Protein AF-A0A914RKF6-F1 (afdb_monomer_lite)

Foldseek 3Di:
DDDDPDDPDDCPDDDDPPPDDDDAFDDPVVCVVVVHPGRHDDDDDDWDDDPNDTDDPVPDPDDPPPDDDDDPPPPADDPDDDDPDDDDDDDDDDDDPDQWDWHDKDADPVQGWIWTWIRHSNFTWTWTDDVVDGDTDRDDD

InterPro domains:
  IPR001791 Laminin G domain [PF00054] (94-133)
  IPR013320 Concanavalin A-like lectin/glucanase domain superfamily [SSF49899] (88-128)

Structure (mmCIF, N/CA/C/O backbone):
data_AF-A0A914RKF6-F1
#
_entry.id   AF-A0A914RKF6-F1
#
loop_
_atom_site.group_PDB
_atom_site.id
_atom_site.type_symbol
_atom_site.label_atom_id
_atom_site.label_alt_id
_atom_site.label_comp_id
_atom_site.label_asym_id
_atom_site.label_entity_id
_atom_site.label_seq_id
_atom_site.pdbx_PDB_ins_code
_atom_site.Cartn_x
_atom_site.Cartn_y
_atom_site.Cartn_z
_atom_site.occupancy
_atom_site.B_iso_or_equiv
_atom_site.auth_seq_id
_atom_site.auth_comp_id
_atom_site.auth_asym_id
_atom_site.auth_atom_id
_atom_site.pdbx_PDB_model_num
ATOM 1 N N . THR A 1 1 ? -21.951 14.253 11.043 1.00 35.69 1 THR A N 1
ATOM 2 C CA . THR A 1 1 ? -23.159 13.420 11.184 1.00 35.69 1 THR A CA 1
ATOM 3 C C . THR A 1 1 ? -23.075 12.311 10.165 1.00 35.69 1 THR A C 1
ATOM 5 O O . THR A 1 1 ? -23.092 12.612 8.980 1.00 35.69 1 THR A O 1
ATOM 8 N N . PHE A 1 2 ? -22.855 11.072 10.603 1.00 34.34 2 PHE A N 1
ATOM 9 C CA . PHE A 1 2 ? -22.910 9.911 9.709 1.00 34.34 2 PHE A CA 1
ATOM 10 C C . PHE A 1 2 ? -24.376 9.658 9.312 1.00 34.34 2 PHE A C 1
ATOM 12 O O . PHE A 1 2 ? -25.252 9.879 10.153 1.00 34.34 2 PHE A O 1
ATOM 19 N N . PRO A 1 3 ? -24.672 9.267 8.061 1.00 46.53 3 PRO A N 1
ATOM 20 C CA . PRO A 1 3 ? -26.042 9.003 7.645 1.00 46.53 3 PRO A CA 1
ATOM 21 C C . PRO A 1 3 ? -26.557 7.729 8.326 1.00 46.53 3 PRO A C 1
ATOM 23 O O . PRO A 1 3 ? -25.856 6.721 8.390 1.00 46.53 3 PRO A O 1
ATOM 26 N N . SER A 1 4 ? -27.784 7.781 8.844 1.00 49.78 4 SER A N 1
ATOM 27 C CA . SER A 1 4 ? -28.474 6.613 9.385 1.00 49.78 4 SER A CA 1
ATOM 28 C C . SER A 1 4 ? -28.900 5.707 8.233 1.00 49.78 4 SER A C 1
ATOM 30 O O . SER A 1 4 ? -29.742 6.092 7.418 1.00 49.78 4 SER A O 1
ATOM 32 N N . SER A 1 5 ? -28.339 4.503 8.177 1.00 51.72 5 SER A N 1
ATOM 33 C CA . SER A 1 5 ? -28.854 3.422 7.340 1.00 51.72 5 SER A CA 1
ATOM 34 C C . SER A 1 5 ? -30.185 2.945 7.924 1.00 51.72 5 SER A C 1
ATOM 36 O O . SER A 1 5 ? -30.211 2.151 8.860 1.00 51.72 5 SER A O 1
ATOM 38 N N . GLY A 1 6 ? -31.289 3.481 7.403 1.00 57.25 6 GLY A N 1
ATOM 39 C CA . GLY A 1 6 ? -32.621 2.919 7.589 1.00 57.25 6 GLY A CA 1
ATOM 40 C C . GLY A 1 6 ? -32.828 1.747 6.633 1.00 57.25 6 GLY A C 1
ATOM 41 O O . GLY A 1 6 ? -32.643 1.896 5.427 1.00 57.25 6 GLY A O 1
ATOM 42 N N . GLY A 1 7 ? -33.221 0.601 7.177 1.00 45.03 7 GLY A N 1
ATOM 43 C CA . GLY A 1 7 ? -33.637 -0.569 6.415 1.00 45.03 7 GLY A CA 1
ATOM 44 C C . GLY A 1 7 ? -33.672 -1.798 7.310 1.00 45.03 7 GLY A C 1
ATOM 45 O O . GLY A 1 7 ? -32.653 -2.153 7.893 1.00 45.03 7 GLY A O 1
ATOM 46 N N . ASP A 1 8 ? -34.846 -2.417 7.409 1.00 54.03 8 ASP A N 1
ATOM 47 C CA . ASP A 1 8 ? -35.176 -3.600 8.212 1.00 54.03 8 ASP A CA 1
ATOM 48 C C . ASP A 1 8 ? -34.458 -4.878 7.723 1.00 54.03 8 ASP A C 1
ATOM 50 O O . ASP A 1 8 ? -35.078 -5.858 7.314 1.00 54.03 8 ASP A O 1
ATOM 54 N N . GLY A 1 9 ? -33.128 -4.862 7.723 1.00 53.16 9 GLY A N 1
ATOM 55 C CA . GLY A 1 9 ? -32.289 -6.051 7.654 1.00 53.16 9 GLY A CA 1
ATOM 56 C C . GLY A 1 9 ? -31.880 -6.437 9.068 1.00 53.16 9 GLY A C 1
ATOM 57 O O . GLY A 1 9 ? -31.608 -5.565 9.885 1.00 53.16 9 GLY A O 1
ATOM 58 N N . GLU A 1 10 ? -31.858 -7.730 9.368 1.00 55.50 10 GLU A N 1
ATOM 59 C CA . GLU A 1 10 ? -31.344 -8.289 10.620 1.00 55.50 10 GLU A CA 1
ATOM 60 C C . GLU A 1 10 ? -30.006 -7.624 10.999 1.00 55.50 10 GLU A C 1
ATOM 62 O O . GLU A 1 10 ? -28.962 -7.885 10.401 1.00 55.50 10 GLU A O 1
ATOM 67 N N . VAL A 1 11 ? -30.046 -6.688 11.954 1.00 57.41 11 VAL A N 1
ATOM 68 C CA . VAL A 1 11 ? -28.861 -5.960 12.414 1.00 57.41 11 VAL A CA 1
ATOM 69 C C . VAL A 1 11 ? -28.094 -6.898 13.335 1.00 57.41 11 VAL A C 1
ATOM 71 O O . VAL A 1 11 ? -28.319 -6.934 14.541 1.00 57.41 11 VAL A O 1
ATOM 74 N N . ILE A 1 12 ? -27.197 -7.691 12.749 1.00 63.56 12 ILE A N 1
ATOM 75 C CA . ILE A 1 12 ? -26.374 -8.665 13.484 1.00 63.56 12 ILE A CA 1
ATOM 76 C C . ILE A 1 12 ? -25.429 -7.945 14.461 1.00 63.56 12 ILE A C 1
ATOM 78 O O . ILE A 1 12 ? -25.118 -8.468 15.529 1.00 63.56 12 ILE A O 1
ATOM 82 N N . LEU A 1 13 ? -24.996 -6.724 14.123 1.00 72.75 13 LEU A N 1
ATOM 83 C CA . LEU A 1 13 ? -24.099 -5.909 14.940 1.00 72.75 13 LEU A CA 1
ATOM 84 C C . LEU A 1 13 ? -24.729 -4.542 15.216 1.00 72.75 13 LEU A C 1
ATOM 86 O O . LEU A 1 13 ? -24.742 -3.665 14.356 1.00 72.75 13 LEU A O 1
ATOM 90 N N . ASN A 1 14 ? -25.239 -4.356 16.434 1.00 80.50 14 ASN A N 1
ATOM 91 C CA . ASN A 1 14 ? -25.766 -3.071 16.885 1.00 80.50 14 ASN A CA 1
ATOM 92 C C . ASN A 1 14 ? -24.612 -2.093 17.162 1.00 80.50 14 ASN A 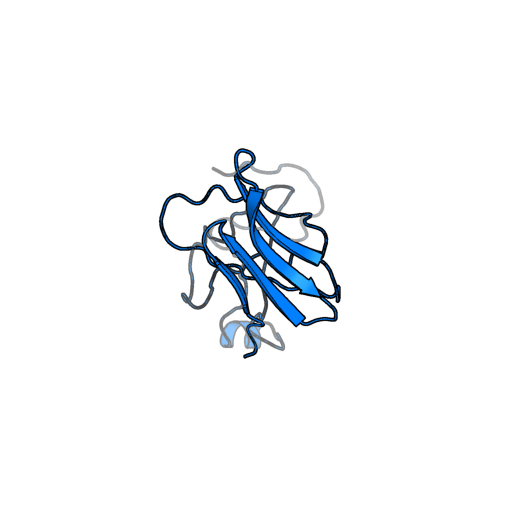C 1
ATOM 94 O O . ASN A 1 14 ? -24.034 -2.088 18.249 1.00 80.50 14 ASN A O 1
ATOM 98 N N . THR A 1 15 ? -24.242 -1.292 16.162 1.00 83.94 15 THR A N 1
ATOM 99 C CA . THR A 1 15 ? -23.173 -0.297 16.290 1.00 83.94 15 THR A CA 1
ATOM 100 C C . THR A 1 15 ? -23.697 0.992 16.922 1.00 83.94 15 THR A C 1
ATOM 102 O O . THR A 1 15 ? -24.561 1.660 16.352 1.00 83.94 15 THR A O 1
ATOM 105 N N . VAL A 1 16 ? -23.132 1.386 18.061 1.00 84.56 16 VAL A N 1
ATOM 106 C CA . VAL A 1 16 ? -23.467 2.616 18.786 1.00 84.56 16 VAL A CA 1
ATOM 107 C C . VAL A 1 16 ? -22.338 3.640 18.601 1.00 84.56 16 VAL A C 1
ATOM 109 O O . VAL A 1 16 ? -21.191 3.365 18.970 1.00 84.56 16 VAL A O 1
ATOM 112 N N . PRO A 1 17 ? -22.612 4.833 18.038 1.00 81.25 17 PRO A N 1
ATOM 113 C CA . PRO A 1 17 ? -21.598 5.870 17.869 1.00 81.25 17 PRO A CA 1
ATOM 114 C C . PRO A 1 17 ? -20.944 6.268 19.199 1.00 81.25 17 PRO A C 1
ATOM 116 O O . PRO A 1 17 ? -21.629 6.558 20.172 1.00 81.25 17 PRO A O 1
ATOM 119 N N . GLY A 1 18 ? -19.611 6.312 19.231 1.00 80.94 18 GLY A N 1
ATOM 120 C CA . GLY A 1 18 ? -18.836 6.666 20.429 1.00 80.94 18 GLY A CA 1
ATOM 121 C C . GLY A 1 18 ? -18.555 5.498 21.378 1.00 80.94 18 GLY A C 1
ATOM 122 O O . GLY A 1 18 ? -17.572 5.557 22.114 1.00 80.94 18 GLY A O 1
ATOM 123 N N . GLU A 1 19 ? -19.336 4.420 21.308 1.00 84.88 19 GLU A N 1
ATOM 124 C CA . GLU A 1 19 ? -19.122 3.203 22.101 1.00 84.88 19 GLU A CA 1
ATOM 125 C C . GLU A 1 19 ? -18.493 2.086 21.266 1.00 84.88 19 GLU A C 1
ATOM 127 O O . GLU A 1 19 ? -17.540 1.438 21.698 1.00 84.88 19 GLU A O 1
ATOM 132 N N . THR A 1 20 ? -18.979 1.880 20.040 1.00 87.25 20 THR A N 1
ATOM 133 C CA . THR A 1 20 ? -18.441 0.861 19.140 1.00 87.25 20 THR A CA 1
ATOM 134 C C . THR A 1 20 ? -17.093 1.296 18.582 1.00 87.25 20 THR A C 1
ATOM 136 O O . THR A 1 20 ? -16.950 2.370 17.993 1.00 87.25 20 THR A O 1
ATOM 139 N N . ARG A 1 21 ? -16.089 0.433 18.750 1.00 87.56 21 ARG A N 1
ATOM 140 C CA . ARG A 1 21 ? -14.712 0.674 18.315 1.00 87.56 21 ARG A CA 1
ATOM 141 C C . ARG A 1 21 ? -14.226 -0.497 17.473 1.00 87.56 21 ARG A C 1
ATOM 143 O O . ARG A 1 21 ? -14.449 -1.650 17.823 1.00 87.56 21 ARG A O 1
ATOM 150 N N . ILE A 1 22 ? -13.517 -0.180 16.396 1.00 89.19 22 ILE A N 1
ATOM 151 C CA . ILE A 1 22 ? -12.752 -1.146 15.605 1.00 89.19 22 ILE A CA 1
ATOM 152 C C . ILE A 1 22 ? -11.286 -0.971 16.000 1.00 89.19 22 ILE A C 1
ATOM 154 O O . ILE A 1 22 ? -10.780 0.153 16.004 1.00 89.19 22 ILE A O 1
ATOM 158 N N . GLN A 1 23 ? -10.620 -2.061 16.375 1.00 89.75 23 GLN A N 1
ATOM 159 C CA . GLN A 1 23 ? -9.237 -2.044 16.850 1.00 89.75 23 GLN A CA 1
ATOM 160 C C . GLN A 1 23 ? -8.414 -3.129 16.152 1.00 89.75 23 GLN A C 1
ATOM 162 O O . GLN A 1 23 ? -8.900 -4.232 15.905 1.00 89.75 23 GLN A O 1
ATOM 167 N N . PHE A 1 24 ? -7.155 -2.813 15.851 1.00 89.88 24 PHE A N 1
ATOM 168 C CA . PHE A 1 24 ? -6.180 -3.763 15.322 1.00 89.88 24 PHE A CA 1
ATOM 169 C C . PHE A 1 24 ? -5.195 -4.119 16.436 1.00 89.88 24 PHE A C 1
ATOM 171 O O . PHE A 1 24 ? -4.292 -3.347 16.752 1.00 89.88 24 PHE A O 1
ATOM 178 N N . GLY A 1 25 ? -5.411 -5.282 17.054 1.00 89.06 25 GLY A N 1
ATOM 179 C CA . GLY A 1 25 ? -4.853 -5.594 18.373 1.00 89.06 25 GLY A CA 1
ATOM 180 C C . GLY A 1 25 ? -5.688 -4.981 19.503 1.00 89.06 25 GLY A C 1
ATOM 181 O O . GLY A 1 25 ? -6.519 -4.105 19.274 1.00 89.06 25 GLY A O 1
ATOM 182 N N . CYS A 1 26 ? -5.491 -5.474 20.722 1.00 89.44 26 CYS A N 1
ATOM 183 C CA . CYS A 1 26 ? -6.197 -5.009 21.914 1.00 89.44 26 CYS A CA 1
ATOM 184 C C . CYS A 1 26 ? -5.330 -5.147 23.174 1.00 89.44 26 CYS A C 1
ATOM 186 O O . CYS A 1 26 ? -4.248 -5.749 23.164 1.00 89.44 26 CYS A O 1
ATOM 188 N N . ASP A 1 27 ? -5.807 -4.573 24.276 1.00 89.88 27 ASP A N 1
ATOM 189 C CA . ASP A 1 27 ? -5.164 -4.732 25.574 1.00 89.88 27 ASP A CA 1
ATOM 190 C C . ASP A 1 27 ? -5.220 -6.198 26.039 1.00 89.88 27 ASP A C 1
ATOM 192 O O . ASP A 1 27 ? -6.241 -6.858 25.841 1.00 89.88 27 ASP A O 1
ATOM 196 N N . PRO A 1 28 ? -4.168 -6.720 26.701 1.00 92.81 28 PRO A N 1
ATOM 197 C CA . PRO A 1 28 ? -4.140 -8.108 27.167 1.00 92.81 28 PRO A CA 1
ATOM 198 C C . PRO A 1 28 ? -5.347 -8.486 28.032 1.00 92.81 28 PRO A C 1
ATOM 200 O O . PRO A 1 28 ? -5.923 -9.546 27.844 1.00 92.81 28 PRO A O 1
ATOM 203 N N . LYS A 1 29 ? -5.782 -7.581 28.918 1.00 93.50 29 LYS A N 1
ATOM 204 C CA . LYS A 1 29 ? -6.955 -7.806 29.777 1.00 93.50 29 LYS A CA 1
ATOM 205 C C . LYS A 1 29 ? -8.234 -8.000 28.967 1.00 93.50 29 LYS A C 1
ATOM 207 O O . LYS A 1 29 ? -9.011 -8.894 29.267 1.00 93.50 29 LYS A O 1
ATOM 212 N N . LEU A 1 30 ? -8.424 -7.184 27.928 1.00 90.31 30 LEU A N 1
ATOM 213 C CA . LEU A 1 30 ? -9.583 -7.294 27.047 1.00 90.31 30 LEU A CA 1
ATOM 214 C C . LEU A 1 30 ? -9.525 -8.589 26.229 1.00 90.31 30 LEU A C 1
ATOM 216 O O . LEU A 1 30 ? -10.548 -9.229 26.023 1.00 90.31 30 LEU A O 1
ATOM 220 N N . ALA A 1 31 ? -8.333 -9.002 25.792 1.00 92.88 31 ALA A N 1
ATOM 221 C CA . ALA A 1 31 ? -8.153 -10.292 25.136 1.00 92.88 31 ALA A CA 1
ATOM 222 C C . ALA A 1 31 ? -8.530 -11.458 26.060 1.00 92.88 31 ALA A C 1
ATOM 224 O O . ALA A 1 31 ? -9.262 -12.341 25.626 1.00 92.88 31 ALA A O 1
ATOM 225 N N . ASP A 1 32 ? -8.097 -11.429 27.322 1.00 95.06 32 ASP A N 1
ATOM 226 C CA . ASP A 1 32 ? -8.430 -12.457 28.312 1.00 95.06 32 ASP A CA 1
ATOM 227 C C . ASP A 1 32 ? -9.941 -12.498 28.598 1.00 95.06 32 ASP A C 1
ATOM 229 O O . ASP A 1 32 ? -10.546 -13.569 28.575 1.00 95.06 32 ASP A O 1
ATOM 233 N N . GLU A 1 33 ? -10.571 -11.335 28.803 1.00 94.56 33 GLU A N 1
ATOM 234 C CA . GLU A 1 33 ? -12.021 -11.208 29.028 1.00 94.56 33 GLU A CA 1
ATOM 235 C C . GLU A 1 33 ? -12.848 -11.725 27.843 1.00 94.56 33 GLU A C 1
ATOM 237 O O . GLU A 1 33 ? -13.901 -12.333 28.035 1.00 94.56 33 GLU A O 1
ATOM 242 N N . L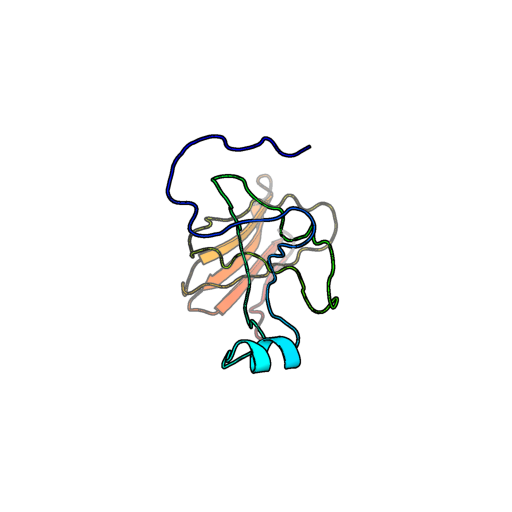EU A 1 34 ? -12.360 -11.520 26.617 1.00 91.56 34 LEU A N 1
ATOM 243 C CA . LEU A 1 34 ? -12.994 -11.997 25.386 1.00 91.56 34 LEU A CA 1
ATOM 244 C C . LEU A 1 34 ? -12.582 -13.429 25.001 1.00 91.56 34 LEU A C 1
ATOM 246 O O . LEU A 1 34 ? -13.069 -13.951 23.998 1.00 91.56 34 LEU A O 1
ATOM 250 N N . GLY A 1 35 ? -11.686 -14.071 25.758 1.00 93.94 35 GLY A N 1
ATOM 251 C CA . GLY A 1 35 ? -11.186 -15.416 25.462 1.00 93.94 35 GLY A CA 1
ATOM 252 C C . GLY A 1 35 ? -10.343 -15.506 24.183 1.00 93.94 35 GLY A C 1
ATOM 253 O O . GLY A 1 35 ? -10.305 -16.553 23.534 1.00 93.94 35 GLY A O 1
ATOM 254 N N . LEU A 1 36 ? -9.682 -14.417 23.785 1.00 92.50 36 LEU A N 1
ATOM 255 C CA . LEU A 1 36 ? -8.810 -14.378 22.615 1.00 92.50 36 LEU A CA 1
ATOM 256 C C . LEU A 1 36 ? -7.454 -15.019 22.927 1.00 92.50 36 LEU A C 1
ATOM 258 O O . LEU A 1 36 ? -6.802 -14.707 23.918 1.00 92.50 36 LEU A O 1
ATOM 262 N N . SER A 1 37 ? -6.963 -15.856 22.014 1.00 91.94 37 SER A N 1
ATOM 263 C CA . SER A 1 37 ? -5.654 -16.512 22.151 1.00 91.94 37 SER A CA 1
ATOM 264 C C . SER A 1 37 ? -4.460 -15.563 21.985 1.00 91.94 37 SER A C 1
ATOM 266 O O . SER A 1 37 ? -3.320 -15.934 22.255 1.00 91.94 37 SER A O 1
ATOM 268 N N . THR A 1 38 ? -4.692 -14.359 21.461 1.00 92.50 38 THR A N 1
ATOM 269 C CA . THR A 1 38 ? -3.681 -13.317 21.281 1.00 92.50 38 THR A CA 1
ATOM 270 C C . THR A 1 38 ? -4.339 -11.951 21.355 1.00 92.50 38 THR A C 1
ATOM 272 O O . THR A 1 38 ? -5.439 -11.745 20.849 1.00 92.50 38 THR A O 1
ATOM 275 N N . ASN A 1 39 ? -3.618 -10.995 21.925 1.00 92.75 39 ASN A N 1
ATOM 276 C CA . ASN A 1 39 ? -4.001 -9.590 21.949 1.00 92.75 39 ASN A CA 1
ATOM 277 C C . ASN A 1 39 ? -3.262 -8.766 20.872 1.00 92.75 39 ASN A C 1
ATOM 279 O O . ASN A 1 39 ? -3.495 -7.569 20.723 1.00 92.75 39 ASN A O 1
ATOM 283 N N . ARG A 1 40 ? -2.341 -9.389 20.122 1.00 90.38 40 ARG A N 1
ATOM 284 C CA . ARG A 1 40 ? -1.487 -8.717 19.133 1.00 90.38 40 ARG A CA 1
ATOM 285 C C . ARG A 1 40 ? -1.715 -9.247 17.729 1.00 90.38 40 ARG A C 1
ATOM 287 O O . ARG A 1 40 ? -1.737 -10.457 17.507 1.00 90.38 40 ARG A O 1
ATOM 294 N N . PHE A 1 41 ? -1.769 -8.317 16.783 1.00 87.69 41 PHE A N 1
ATOM 295 C CA . PHE A 1 41 ? -1.630 -8.589 15.360 1.00 87.69 41 PHE A CA 1
ATOM 296 C C . PHE A 1 41 ? -0.169 -8.374 14.943 1.00 87.69 41 PHE A C 1
ATOM 298 O O . PHE A 1 41 ? 0.437 -7.365 15.297 1.00 87.69 41 PHE A O 1
ATOM 305 N N . ARG A 1 42 ? 0.411 -9.329 14.209 1.00 86.88 42 ARG A N 1
ATOM 306 C CA . ARG A 1 42 ? 1.768 -9.228 13.652 1.00 86.88 42 ARG A CA 1
ATOM 307 C C . ARG A 1 42 ? 1.684 -9.342 12.136 1.00 86.88 42 ARG A C 1
ATOM 309 O O . ARG A 1 42 ? 1.502 -10.439 11.617 1.00 86.88 42 ARG A O 1
ATOM 316 N N . GLY A 1 43 ? 1.810 -8.219 11.442 1.00 84.00 43 GLY A N 1
ATOM 317 C CA . GLY A 1 43 ? 1.759 -8.168 9.986 1.00 84.00 43 GLY A CA 1
ATOM 318 C C . GLY A 1 43 ? 1.463 -6.766 9.470 1.00 84.00 43 GLY A C 1
ATOM 319 O O . GLY A 1 43 ? 1.442 -5.802 10.233 1.00 84.00 43 GLY A O 1
ATOM 320 N N . THR A 1 44 ? 1.201 -6.672 8.171 1.00 85.94 44 THR A N 1
ATOM 321 C CA . THR A 1 44 ? 0.858 -5.419 7.491 1.00 85.94 44 THR A CA 1
ATOM 322 C C . THR A 1 44 ? -0.620 -5.419 7.133 1.00 85.94 44 THR A C 1
ATOM 324 O O . THR A 1 44 ? -1.114 -6.377 6.538 1.00 85.94 44 THR A O 1
ATOM 327 N N . ILE A 1 45 ? -1.320 -4.333 7.452 1.00 88.00 45 ILE A N 1
ATOM 328 C CA . ILE A 1 45 ? -2.702 -4.119 7.015 1.00 88.00 45 ILE A CA 1
ATOM 329 C C . ILE A 1 45 ? -2.670 -3.180 5.813 1.00 88.00 45 ILE A C 1
ATOM 331 O O . ILE A 1 45 ? -2.050 -2.120 5.861 1.00 88.00 45 ILE A O 1
ATOM 335 N N . GLY A 1 46 ? -3.294 -3.609 4.717 1.00 86.31 46 GLY A N 1
ATOM 336 C CA . GLY A 1 46 ? -3.405 -2.829 3.488 1.00 86.31 46 GLY A CA 1
ATOM 337 C C . GLY A 1 46 ? -4.673 -1.978 3.465 1.00 86.31 46 GLY A C 1
ATOM 338 O O . GLY A 1 46 ? -4.942 -1.190 4.361 1.00 86.31 46 GLY A O 1
ATOM 339 N N . LYS A 1 47 ? -5.480 -2.131 2.417 1.00 88.19 47 LYS A N 1
ATOM 340 C CA . LYS A 1 47 ? -6.754 -1.420 2.289 1.00 88.19 47 LYS A CA 1
ATOM 341 C C . LYS A 1 47 ? -7.789 -1.985 3.273 1.00 88.19 47 LYS A C 1
ATOM 343 O O . LYS A 1 47 ? -7.997 -3.195 3.306 1.00 88.19 47 LYS A O 1
ATOM 348 N N . PHE A 1 48 ? -8.446 -1.106 4.032 1.00 89.12 48 PHE A N 1
ATOM 349 C CA . PHE A 1 48 ? -9.539 -1.453 4.941 1.00 89.12 48 PHE A CA 1
ATOM 350 C C . PHE A 1 48 ? -10.828 -0.759 4.496 1.00 89.12 48 PHE A C 1
ATOM 352 O O . PHE A 1 48 ? -10.838 0.453 4.282 1.00 89.12 48 PHE A O 1
ATOM 359 N N . THR A 1 49 ? -11.901 -1.533 4.330 1.00 91.00 49 THR A N 1
ATOM 360 C CA . THR A 1 49 ? -13.191 -1.047 3.825 1.00 91.00 49 THR A CA 1
ATOM 361 C C . THR A 1 49 ? -14.336 -1.504 4.707 1.00 91.00 49 THR A C 1
ATOM 363 O O . THR A 1 49 ? -14.405 -2.687 5.040 1.00 91.00 49 THR A O 1
ATOM 366 N N . VAL A 1 50 ? -15.263 -0.599 5.005 1.00 87.75 50 VAL A N 1
ATOM 367 C CA . VAL A 1 50 ? -16.529 -0.893 5.692 1.00 87.75 50 VAL A CA 1
ATOM 368 C C . VAL A 1 50 ? -17.653 -0.342 4.826 1.00 87.75 50 VAL A C 1
ATOM 370 O O . VAL A 1 50 ? -17.582 0.807 4.401 1.00 87.75 50 VAL A O 1
ATOM 373 N N . ASP A 1 51 ? -18.637 -1.174 4.487 1.00 87.94 51 ASP A N 1
ATOM 374 C CA . ASP A 1 51 ? -19.775 -0.808 3.624 1.00 87.94 51 ASP A CA 1
ATOM 375 C C . ASP A 1 51 ? -19.362 -0.160 2.288 1.00 87.94 51 ASP A C 1
ATOM 377 O O . ASP A 1 51 ? -19.965 0.790 1.791 1.00 87.94 51 ASP A O 1
ATOM 381 N N . GLY A 1 52 ? -18.265 -0.660 1.708 1.00 88.06 52 GLY A N 1
ATOM 382 C CA . GLY A 1 52 ? -17.695 -0.147 0.459 1.00 88.06 52 GLY A CA 1
ATOM 383 C C . GLY A 1 52 ? -16.963 1.194 0.585 1.00 88.06 52 GLY A C 1
ATOM 384 O O . GLY A 1 52 ? -16.473 1.702 -0.421 1.00 88.06 52 GLY A O 1
ATOM 385 N N . GLN A 1 53 ? -16.858 1.757 1.790 1.00 88.56 53 GLN A N 1
ATOM 386 C CA . GLN A 1 53 ? -16.093 2.970 2.061 1.00 88.56 53 GLN A CA 1
ATOM 387 C C . GLN A 1 53 ? -14.686 2.627 2.542 1.00 88.56 53 GLN A C 1
ATOM 389 O O . GLN A 1 53 ? -14.508 1.873 3.500 1.00 88.56 53 GLN A O 1
ATOM 394 N N . ASP A 1 54 ? -13.684 3.212 1.887 1.00 89.00 54 ASP A N 1
ATOM 395 C CA . ASP A 1 54 ? -12.283 3.098 2.283 1.00 89.00 54 ASP A CA 1
ATOM 396 C C . ASP A 1 54 ? -12.045 3.906 3.563 1.00 89.00 54 ASP A C 1
ATOM 398 O O . ASP A 1 54 ? -12.180 5.132 3.576 1.00 89.00 54 ASP A O 1
ATOM 402 N N . LEU A 1 55 ? -11.660 3.222 4.640 1.00 89.38 55 LEU A N 1
ATOM 403 C CA . LEU A 1 55 ? -11.304 3.864 5.898 1.00 89.38 55 LEU A CA 1
ATOM 404 C C . LEU A 1 55 ? -9.782 4.065 5.965 1.00 89.38 55 LEU A C 1
ATOM 406 O O . LEU A 1 55 ? -9.025 3.091 5.884 1.00 89.38 55 LEU A O 1
ATOM 410 N N . PRO A 1 56 ? -9.297 5.311 6.121 1.00 88.06 56 PRO A N 1
ATOM 411 C CA . PRO A 1 56 ? -7.868 5.579 6.183 1.00 88.06 56 PRO A CA 1
ATOM 412 C C . PRO A 1 56 ? -7.264 5.005 7.469 1.00 88.06 56 PRO A C 1
ATOM 414 O O . PRO A 1 56 ? -7.549 5.485 8.564 1.00 88.06 56 PRO A O 1
ATOM 417 N N . LEU A 1 57 ? -6.366 4.022 7.332 1.00 88.00 57 LEU A N 1
ATOM 418 C CA . LEU A 1 57 ? -5.693 3.372 8.469 1.00 88.00 57 LEU A CA 1
ATOM 419 C C . LEU A 1 57 ? -4.926 4.347 9.377 1.00 88.00 57 LEU A C 1
ATOM 421 O O . LEU A 1 57 ? -4.781 4.099 10.571 1.00 88.00 57 LEU A O 1
ATOM 425 N N . TRP A 1 58 ? -4.449 5.464 8.824 1.00 87.56 58 TRP A N 1
ATOM 426 C CA . TRP A 1 58 ? -3.703 6.490 9.561 1.00 87.56 58 TRP A CA 1
ATOM 427 C C . TRP A 1 58 ? -4.590 7.536 10.250 1.00 87.56 58 TRP A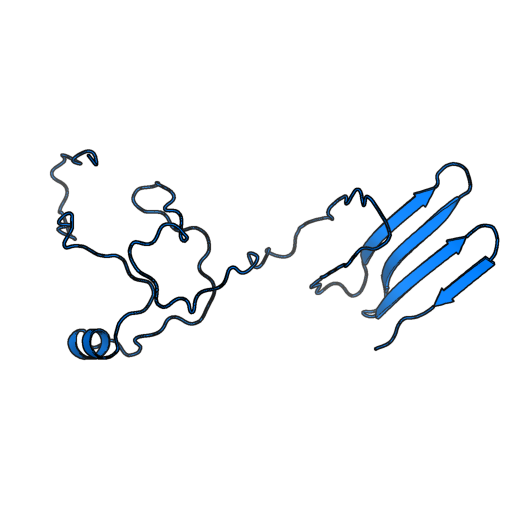 C 1
ATOM 429 O O . TRP A 1 58 ? -4.070 8.426 10.915 1.00 87.56 58 TRP A O 1
ATOM 439 N N . ALA A 1 59 ? -5.916 7.433 10.126 1.00 89.38 59 ALA A N 1
ATOM 440 C CA . ALA A 1 59 ? -6.873 8.304 10.806 1.00 89.38 59 ALA A CA 1
ATOM 441 C C . ALA A 1 59 ? -7.490 7.605 12.030 1.00 89.38 59 ALA A C 1
ATOM 443 O O . ALA A 1 59 ? -8.703 7.423 12.130 1.00 89.38 59 ALA A O 1
ATOM 444 N N . PHE A 1 60 ? -6.645 7.169 12.962 1.00 87.94 60 PHE A N 1
ATOM 445 C CA . PHE A 1 60 ? -7.084 6.498 14.185 1.00 87.94 60 PHE A CA 1
ATOM 446 C C . PHE A 1 60 ? -7.502 7.495 15.275 1.00 87.94 60 PHE A C 1
ATOM 448 O O . PHE A 1 60 ? -6.991 8.610 15.360 1.00 87.94 60 PHE A O 1
ATOM 455 N N . SER A 1 61 ? -8.385 7.060 16.178 1.00 88.56 61 SER A N 1
ATOM 456 C CA . SER A 1 61 ? -8.715 7.831 17.384 1.00 88.56 61 SER A CA 1
ATOM 457 C C . SER A 1 61 ? -7.656 7.685 18.486 1.00 88.56 61 SER A C 1
ATOM 459 O O . SER A 1 61 ? -7.486 8.590 19.298 1.00 88.56 61 SER A O 1
ATOM 461 N N . GLN A 1 62 ? -6.964 6.538 18.545 1.00 87.38 62 GLN A N 1
ATOM 462 C CA . GLN A 1 62 ? -5.922 6.203 19.525 1.00 87.38 62 GLN A CA 1
ATOM 463 C C . GLN A 1 62 ? -4.879 5.271 18.886 1.00 87.38 62 GLN A C 1
ATOM 465 O O . GLN A 1 62 ? -5.225 4.453 18.037 1.00 87.38 62 GLN A O 1
ATOM 470 N N . THR A 1 63 ? -3.615 5.380 19.307 1.00 88.31 63 THR A N 1
ATOM 471 C CA . THR A 1 63 ? -2.507 4.512 18.870 1.00 88.31 63 THR A CA 1
ATOM 472 C C . THR A 1 63 ? -1.527 4.277 20.019 1.00 88.31 63 THR A C 1
ATOM 474 O O . THR A 1 63 ? -1.315 5.170 20.841 1.00 88.31 63 THR A O 1
ATOM 477 N N . ASN A 1 64 ? -0.887 3.108 20.045 1.00 86.81 64 ASN A N 1
ATOM 478 C CA . ASN A 1 64 ? 0.258 2.830 20.916 1.00 86.81 64 ASN A CA 1
ATOM 479 C C . ASN A 1 64 ? 1.597 3.322 20.321 1.00 86.81 64 ASN A C 1
ATOM 481 O O . ASN A 1 64 ? 2.626 3.209 20.977 1.00 86.81 64 ASN A O 1
ATOM 485 N N . LYS A 1 65 ? 1.577 3.897 19.105 1.00 84.94 65 LYS A N 1
ATOM 486 C CA . LYS A 1 65 ? 2.744 4.383 18.341 1.00 84.94 65 LYS A CA 1
ATOM 487 C C . LYS A 1 65 ? 3.745 3.297 17.925 1.00 84.94 65 LYS A C 1
ATOM 489 O O . LYS A 1 65 ? 4.862 3.629 17.546 1.00 84.94 65 LYS A O 1
ATOM 494 N N . GLU A 1 66 ? 3.354 2.026 17.963 1.00 83.62 66 GLU A N 1
ATOM 495 C CA . GLU A 1 66 ? 4.206 0.914 17.517 1.00 83.62 66 GLU A CA 1
ATOM 496 C C . GLU A 1 66 ? 4.041 0.602 16.022 1.00 83.62 66 GLU A C 1
ATOM 498 O O . GLU A 1 66 ? 4.8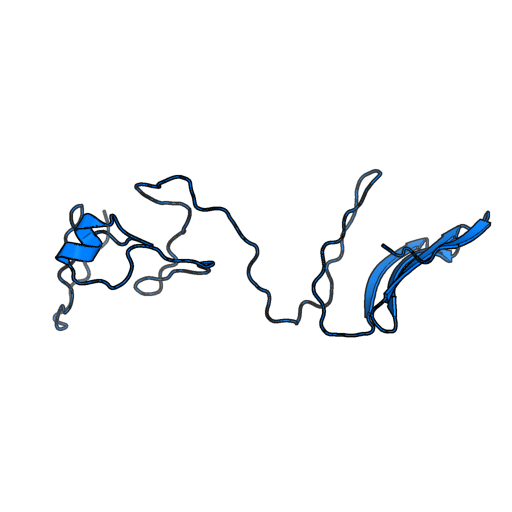58 -0.114 15.449 1.00 83.62 66 GLU A O 1
ATOM 503 N N . CYS A 1 67 ? 2.988 1.114 15.378 1.00 82.56 67 CYS A N 1
ATOM 504 C CA . CYS A 1 67 ? 2.730 0.865 13.962 1.00 82.56 67 CYS A CA 1
ATOM 505 C C . CYS A 1 67 ? 3.575 1.771 13.061 1.00 82.56 67 CYS A C 1
ATOM 507 O O . CYS A 1 67 ? 3.552 2.995 13.195 1.00 82.56 67 CYS A O 1
ATOM 509 N N . GLU A 1 68 ? 4.224 1.164 12.072 1.00 85.31 68 GLU A N 1
ATOM 510 C CA . GLU A 1 68 ? 4.923 1.851 10.989 1.00 85.31 68 GLU A CA 1
ATOM 511 C C . GLU A 1 68 ? 4.271 1.562 9.631 1.00 85.31 68 GLU A C 1
ATOM 513 O O . GLU A 1 68 ? 3.540 0.584 9.450 1.00 85.31 68 GLU A O 1
ATOM 518 N N . GLY A 1 69 ? 4.504 2.453 8.669 1.00 83.50 69 GLY A N 1
ATOM 519 C CA . GLY A 1 69 ? 4.081 2.234 7.293 1.00 83.50 69 GLY A CA 1
ATOM 520 C C . GLY A 1 69 ? 5.004 1.245 6.603 1.00 83.50 69 GLY A C 1
ATOM 521 O O . GLY A 1 69 ? 6.221 1.391 6.649 1.00 83.50 69 GLY A O 1
ATOM 522 N N . GLN A 1 70 ? 4.419 0.280 5.906 1.00 75.56 70 GLN A N 1
ATOM 523 C CA . GLN A 1 70 ? 5.153 -0.631 5.043 1.00 75.56 70 GLN A CA 1
ATOM 524 C C . GLN A 1 70 ? 4.623 -0.505 3.620 1.00 75.56 70 GLN A C 1
ATOM 526 O O . GLN A 1 70 ? 3.425 -0.306 3.399 1.00 75.56 70 GLN A O 1
ATOM 531 N N . PHE A 1 71 ? 5.518 -0.625 2.642 1.00 71.38 71 PHE A N 1
ATOM 532 C CA . PHE A 1 71 ? 5.093 -0.726 1.254 1.00 71.38 71 PHE A CA 1
ATOM 533 C C . PHE A 1 71 ? 4.244 -1.989 1.075 1.00 71.38 71 PHE A C 1
ATOM 535 O O . PHE A 1 71 ? 4.590 -3.035 1.635 1.00 71.38 71 PHE A O 1
ATOM 542 N N . PRO A 1 72 ? 3.147 -1.922 0.302 1.00 65.88 72 PRO A N 1
ATOM 543 C CA . PRO A 1 72 ? 2.393 -3.119 -0.022 1.00 65.88 72 PRO A CA 1
ATOM 544 C C . PRO A 1 72 ? 3.352 -4.143 -0.630 1.00 65.88 72 PRO A C 1
ATOM 546 O O . PRO A 1 72 ? 4.167 -3.798 -1.492 1.00 65.88 72 PRO A O 1
ATOM 549 N N . VAL A 1 73 ? 3.252 -5.399 -0.186 1.00 60.78 73 VAL A N 1
ATOM 550 C CA . VAL A 1 73 ? 3.910 -6.512 -0.871 1.00 60.78 73 VAL A CA 1
ATOM 551 C C . VAL A 1 73 ? 3.289 -6.550 -2.257 1.00 60.78 73 VAL A C 1
ATOM 553 O O . VAL A 1 73 ? 2.168 -7.018 -2.440 1.00 60.78 73 VAL A O 1
ATOM 556 N N . THR A 1 74 ? 3.966 -5.934 -3.222 1.00 53.44 74 THR A N 1
ATOM 557 C CA . THR A 1 74 ? 3.466 -5.873 -4.588 1.00 53.44 74 THR A CA 1
ATOM 558 C C . THR A 1 74 ? 3.465 -7.311 -5.091 1.00 53.44 74 THR A C 1
ATOM 560 O O . THR A 1 74 ? 4.524 -7.942 -5.042 1.00 53.44 74 THR A O 1
ATOM 563 N N . PRO A 1 75 ? 2.331 -7.867 -5.551 1.00 53.62 75 PRO A N 1
ATOM 564 C CA . PRO A 1 75 ? 2.334 -9.159 -6.217 1.00 53.62 75 PRO A CA 1
ATOM 565 C C . PRO A 1 75 ? 3.112 -9.022 -7.533 1.00 53.62 75 PRO A C 1
ATOM 567 O O . PRO A 1 75 ? 2.548 -8.656 -8.555 1.00 53.62 75 PRO A O 1
ATOM 570 N N . THR A 1 76 ? 4.435 -9.194 -7.454 1.00 49.41 76 THR A N 1
ATOM 571 C CA . THR A 1 76 ? 5.415 -9.622 -8.475 1.00 49.41 76 THR A CA 1
ATOM 572 C C . THR A 1 76 ? 5.256 -9.169 -9.935 1.00 49.41 76 THR A C 1
ATOM 574 O O . THR A 1 76 ? 5.830 -9.798 -10.821 1.00 49.41 76 THR A O 1
ATOM 577 N N . ARG A 1 77 ? 4.548 -8.077 -10.243 1.00 45.72 77 ARG A N 1
ATOM 578 C CA . ARG A 1 77 ? 4.403 -7.565 -11.618 1.00 45.72 77 ARG A CA 1
ATOM 579 C C . ARG A 1 77 ? 4.287 -6.045 -11.677 1.00 45.72 77 ARG A C 1
ATOM 581 O O . ARG A 1 77 ? 3.290 -5.505 -12.142 1.00 45.72 77 ARG A O 1
ATOM 588 N N . SER A 1 78 ? 5.332 -5.342 -11.266 1.00 50.66 78 SER A N 1
ATOM 589 C CA . SER A 1 78 ? 5.571 -3.973 -11.730 1.00 50.66 78 SER A CA 1
ATOM 590 C C . SER A 1 78 ? 6.756 -3.990 -12.694 1.00 50.66 78 SER A C 1
ATOM 592 O O . SER A 1 78 ? 7.903 -4.190 -12.302 1.00 50.66 78 SER A O 1
ATOM 594 N N . ILE A 1 79 ? 6.465 -3.818 -13.987 1.00 46.34 79 ILE A N 1
ATOM 595 C CA . ILE A 1 79 ? 7.470 -3.624 -15.040 1.00 46.34 79 ILE A CA 1
ATOM 596 C C . ILE A 1 79 ? 7.996 -2.190 -14.901 1.00 46.34 79 ILE A C 1
ATOM 598 O O . ILE A 1 79 ? 7.542 -1.295 -15.599 1.00 46.34 79 ILE A O 1
ATOM 602 N N . GLY A 1 80 ? 8.918 -1.990 -13.955 1.00 51.97 80 GLY A N 1
ATOM 603 C CA . GLY A 1 80 ? 9.783 -0.812 -13.839 1.00 51.97 80 GLY A CA 1
ATOM 604 C C . GLY A 1 80 ? 9.110 0.522 -13.477 1.00 51.97 80 GLY A C 1
ATOM 605 O O . GLY A 1 80 ? 7.993 0.837 -13.873 1.00 51.97 80 GLY A O 1
ATOM 606 N N . TYR A 1 81 ? 9.843 1.363 -12.748 1.00 54.09 81 TYR A N 1
ATOM 607 C CA . TYR A 1 81 ? 9.501 2.770 -12.530 1.00 54.09 81 TYR A CA 1
ATOM 608 C C . TYR A 1 81 ? 10.525 3.644 -13.263 1.00 54.09 81 TYR A C 1
ATOM 610 O O . TYR A 1 81 ? 11.732 3.447 -13.122 1.00 54.09 81 TYR A O 1
ATOM 618 N N . MET A 1 82 ? 10.061 4.623 -14.046 1.00 46.97 82 MET A N 1
ATOM 619 C CA . MET A 1 82 ? 10.940 5.616 -14.670 1.00 46.97 82 MET A CA 1
ATOM 620 C C . MET A 1 82 ? 11.256 6.716 -13.654 1.00 46.97 82 MET A C 1
ATOM 622 O O . MET A 1 82 ? 10.485 7.659 -13.480 1.00 46.97 82 MET A O 1
ATOM 626 N N . PHE A 1 83 ? 12.402 6.613 -12.987 1.00 55.62 83 PHE A N 1
ATOM 627 C CA . PHE A 1 83 ? 12.897 7.688 -12.133 1.00 55.62 83 PHE A CA 1
ATOM 628 C C . PHE A 1 83 ? 13.581 8.761 -12.987 1.00 55.62 83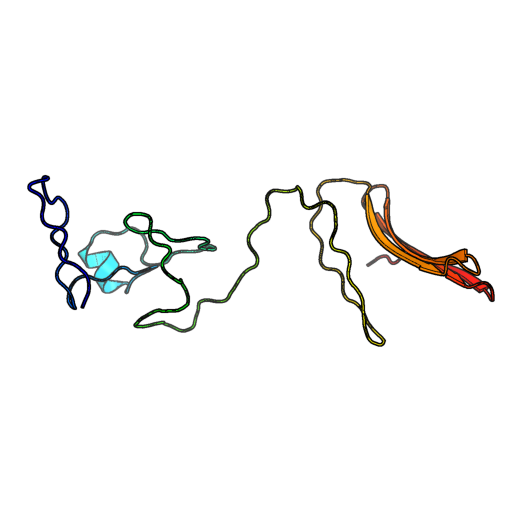 PHE A C 1
ATOM 630 O O . PHE A 1 83 ? 14.454 8.462 -13.801 1.00 55.62 83 PHE A O 1
ATOM 637 N N . ARG A 1 84 ? 13.207 10.030 -12.786 1.00 54.16 84 ARG A N 1
ATOM 638 C CA . ARG A 1 84 ? 13.943 11.199 -13.292 1.00 54.16 84 ARG A CA 1
ATOM 639 C C . ARG A 1 84 ? 14.758 11.794 -12.137 1.00 54.16 84 ARG A C 1
ATOM 641 O O . ARG A 1 84 ? 14.248 12.675 -11.451 1.00 54.16 84 ARG A O 1
ATOM 648 N N . PRO A 1 85 ? 15.979 11.308 -11.858 1.00 53.06 85 PRO A N 1
ATOM 649 C CA . PRO A 1 85 ? 16.740 11.807 -10.722 1.00 53.06 85 PRO A CA 1
ATOM 650 C C . PRO A 1 85 ? 17.265 13.221 -11.003 1.00 53.06 85 PRO A C 1
ATOM 652 O O . PRO A 1 85 ? 17.998 13.444 -11.973 1.00 53.06 85 PRO A O 1
ATOM 655 N N . GLY A 1 86 ? 16.904 14.161 -10.130 1.00 50.25 86 GLY A N 1
ATOM 656 C CA . GLY A 1 86 ? 17.598 15.433 -9.961 1.00 50.25 86 GLY A CA 1
ATOM 657 C C . GLY A 1 86 ? 18.698 15.277 -8.909 1.00 50.25 86 GLY A C 1
ATOM 658 O O . GLY A 1 86 ? 18.389 15.086 -7.743 1.00 50.25 86 GLY A O 1
ATOM 659 N N . GLY A 1 87 ? 19.967 15.360 -9.326 1.00 49.25 87 GLY A N 1
ATOM 660 C CA . GLY A 1 87 ? 21.129 15.525 -8.438 1.00 49.25 87 GLY A CA 1
ATOM 661 C C . GLY A 1 87 ? 21.725 14.267 -7.772 1.00 49.25 87 GLY A C 1
ATOM 662 O O . GLY A 1 87 ? 21.179 13.724 -6.821 1.00 49.25 87 GLY A O 1
ATOM 663 N N . GLY A 1 88 ? 22.939 13.898 -8.205 1.00 61.06 88 GLY A N 1
ATOM 664 C CA . GLY A 1 88 ? 24.038 13.337 -7.392 1.00 61.06 88 GLY A CA 1
ATOM 665 C C . GLY A 1 88 ? 23.978 11.895 -6.866 1.00 61.06 88 GLY A C 1
ATOM 666 O O . GLY A 1 88 ? 25.030 11.270 -6.781 1.00 61.06 88 GLY A O 1
ATOM 667 N N . HIS A 1 89 ? 22.812 11.351 -6.515 1.00 63.69 89 HIS A N 1
ATOM 668 C CA . HIS A 1 89 ? 22.700 10.006 -5.933 1.00 63.69 89 HIS A CA 1
ATOM 669 C C . HIS A 1 89 ? 21.341 9.366 -6.239 1.00 63.69 89 HIS A C 1
ATOM 671 O O . HIS A 1 89 ? 20.333 10.053 -6.388 1.00 63.69 89 HIS A O 1
ATOM 677 N N . PHE A 1 90 ? 21.312 8.039 -6.355 1.00 68.62 90 PHE A N 1
ATOM 678 C CA . PHE A 1 90 ? 20.083 7.256 -6.463 1.00 68.62 90 PHE A CA 1
ATOM 679 C C . PHE A 1 90 ? 20.244 5.955 -5.672 1.00 68.62 90 PHE A C 1
ATOM 681 O O . PHE A 1 90 ? 21.339 5.400 -5.609 1.00 68.62 90 PHE A O 1
ATOM 688 N N . THR A 1 91 ? 19.149 5.469 -5.091 1.00 73.88 91 THR A N 1
ATOM 689 C CA . THR A 1 91 ? 19.109 4.223 -4.314 1.00 73.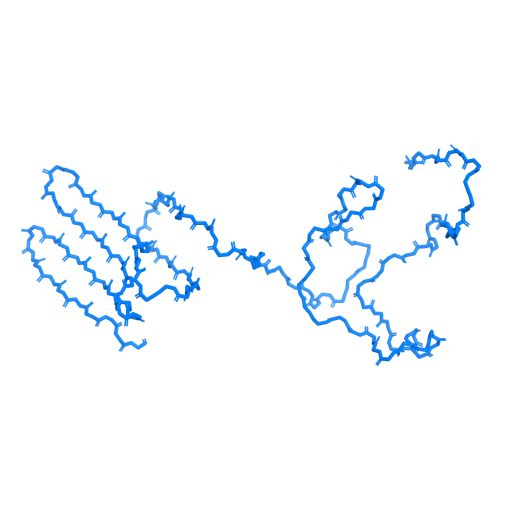88 91 THR A CA 1
ATOM 690 C C . THR A 1 91 ? 18.058 3.302 -4.922 1.00 73.88 91 THR A C 1
ATOM 692 O O . THR A 1 91 ? 16.942 3.744 -5.189 1.00 73.88 91 THR A O 1
ATOM 695 N N . ILE A 1 92 ? 18.404 2.030 -5.142 1.00 74.25 92 ILE A N 1
ATOM 696 C CA . ILE A 1 92 ? 17.484 1.001 -5.647 1.00 74.25 92 ILE A CA 1
ATOM 697 C C . ILE A 1 92 ? 17.270 -0.033 -4.544 1.00 74.25 92 ILE A C 1
ATOM 699 O O . ILE A 1 92 ? 18.229 -0.631 -4.064 1.00 74.25 92 ILE A O 1
ATOM 703 N N . VAL A 1 93 ? 16.011 -0.268 -4.178 1.00 76.00 93 VAL A N 1
ATOM 704 C CA . VAL A 1 93 ? 15.595 -1.379 -3.312 1.00 76.00 93 VAL A CA 1
ATOM 705 C C . VAL A 1 93 ? 14.730 -2.306 -4.159 1.00 76.00 93 VAL A C 1
ATOM 707 O O . VAL A 1 93 ? 13.741 -1.855 -4.736 1.00 76.00 93 VAL A O 1
ATOM 710 N N . PHE A 1 94 ? 15.105 -3.580 -4.275 1.00 75.44 94 PHE A N 1
ATOM 711 C CA . PHE A 1 94 ? 14.391 -4.554 -5.104 1.00 75.44 94 PHE A CA 1
ATOM 712 C C . PHE A 1 94 ? 14.231 -5.899 -4.385 1.00 75.44 94 PHE A C 1
ATOM 714 O O . PHE A 1 94 ? 15.040 -6.272 -3.540 1.00 75.44 94 PHE A O 1
ATOM 721 N N . SER A 1 95 ? 13.180 -6.632 -4.751 1.00 74.19 95 SER A N 1
ATOM 722 C CA . SER A 1 95 ? 12.971 -8.035 -4.395 1.00 74.19 95 SER A CA 1
ATOM 723 C C . SER A 1 95 ? 12.482 -8.750 -5.650 1.00 74.19 95 SER A C 1
ATOM 725 O O . SER A 1 95 ? 11.455 -8.375 -6.216 1.00 74.19 95 SER A O 1
ATOM 727 N N . ALA A 1 96 ? 13.258 -9.715 -6.137 1.00 73.50 96 ALA A N 1
ATOM 728 C CA . ALA A 1 96 ? 12.986 -10.408 -7.389 1.00 73.50 96 ALA A CA 1
ATOM 729 C C . ALA A 1 96 ? 13.258 -11.908 -7.243 1.00 73.50 96 ALA A C 1
ATOM 731 O O . ALA A 1 96 ? 14.250 -12.304 -6.638 1.00 73.50 96 ALA A O 1
ATOM 732 N N . TYR A 1 97 ? 12.383 -12.729 -7.830 1.00 77.25 97 TYR A N 1
ATOM 733 C CA . TYR A 1 97 ? 12.602 -14.172 -8.002 1.00 77.25 97 TYR A CA 1
ATOM 734 C C . TYR A 1 97 ? 13.292 -14.508 -9.331 1.00 77.25 97 TYR A C 1
ATOM 736 O O . TYR A 1 97 ? 13.755 -15.629 -9.516 1.00 77.25 97 TYR A O 1
ATOM 744 N N . SER A 1 98 ? 13.324 -13.555 -10.270 1.00 80.62 98 SER A N 1
ATOM 745 C CA . SER A 1 98 ? 13.993 -13.728 -11.559 1.00 80.62 98 SER A CA 1
ATOM 746 C C . SER A 1 98 ? 15.505 -13.675 -11.370 1.00 80.62 98 SER A C 1
ATOM 748 O O . SER A 1 98 ? 16.006 -12.742 -10.741 1.00 80.62 98 SER A O 1
ATOM 750 N N . SER A 1 99 ? 16.224 -14.642 -11.942 1.00 84.75 99 SER A N 1
ATOM 751 C CA . SER A 1 99 ? 17.691 -14.636 -12.004 1.00 84.75 99 SER A CA 1
ATOM 752 C C . SER A 1 99 ? 18.228 -13.505 -12.880 1.00 84.75 99 SER A C 1
ATOM 754 O O . SER A 1 99 ? 19.350 -13.051 -12.666 1.00 84.75 99 SER A O 1
ATOM 756 N N . ASP A 1 100 ? 17.417 -13.026 -13.826 1.00 87.94 100 ASP A N 1
ATOM 757 C CA . ASP A 1 100 ? 17.818 -12.062 -14.845 1.00 87.94 100 ASP A CA 1
ATOM 758 C C . ASP A 1 100 ? 16.794 -10.933 -14.981 1.00 87.94 100 ASP A C 1
ATOM 760 O O . ASP A 1 100 ? 15.579 -11.155 -14.906 1.00 87.94 100 ASP A O 1
ATOM 764 N N . GLY A 1 101 ? 17.270 -9.705 -15.194 1.00 84.25 101 GLY A N 1
ATOM 765 C CA . GLY A 1 101 ? 16.395 -8.555 -15.420 1.00 84.25 101 GLY A CA 1
ATOM 766 C C . GLY A 1 101 ? 17.090 -7.202 -15.305 1.00 84.25 101 GLY A C 1
ATOM 767 O O . GLY A 1 101 ? 18.038 -7.032 -14.547 1.00 84.25 101 GLY A O 1
ATOM 768 N N . LEU A 1 102 ? 16.603 -6.204 -16.040 1.00 86.00 102 LEU A N 1
ATOM 769 C CA . LEU A 1 102 ? 17.111 -4.836 -15.954 1.00 86.00 102 LEU A CA 1
ATOM 770 C C . LEU A 1 102 ? 16.454 -4.102 -14.777 1.00 86.00 102 LEU A C 1
ATOM 772 O O . LEU A 1 102 ? 15.235 -3.939 -14.758 1.00 86.00 102 LEU A O 1
ATOM 776 N N . LEU A 1 103 ? 17.257 -3.628 -13.821 1.00 85.38 103 LEU A N 1
ATOM 777 C CA . LEU A 1 103 ? 16.775 -2.859 -12.668 1.00 85.38 103 LEU A CA 1
ATOM 778 C C . LEU A 1 103 ? 16.804 -1.350 -12.938 1.00 85.38 103 LEU A C 1
ATOM 780 O O . LEU A 1 103 ? 15.904 -0.626 -12.517 1.00 85.38 103 LEU A O 1
ATOM 784 N N . TYR A 1 104 ? 17.827 -0.865 -13.647 1.00 86.12 104 TYR A N 1
ATOM 785 C CA . TYR A 1 104 ? 17.971 0.547 -14.001 1.00 86.12 104 TYR A CA 1
ATOM 786 C C . TYR A 1 104 ? 18.809 0.728 -15.263 1.00 86.12 104 TYR A C 1
ATOM 788 O O . TYR A 1 104 ? 19.814 0.043 -15.452 1.00 86.12 104 TYR A O 1
ATOM 796 N N . PHE A 1 105 ? 18.429 1.698 -16.094 1.00 85.56 105 PHE A N 1
ATOM 797 C CA . PHE A 1 105 ? 19.209 2.131 -17.247 1.00 85.56 105 PHE A CA 1
ATOM 798 C C . PHE A 1 105 ? 19.073 3.636 -17.452 1.00 85.56 105 PHE A C 1
ATOM 800 O O . PHE A 1 105 ? 17.966 4.175 -17.490 1.00 85.56 105 PHE A O 1
ATOM 807 N N . ARG A 1 106 ? 20.207 4.307 -17.645 1.00 83.94 106 ARG A N 1
ATOM 808 C CA . ARG A 1 106 ? 20.265 5.688 -18.118 1.00 83.94 106 ARG A CA 1
ATOM 809 C C . ARG A 1 106 ? 21.359 5.801 -19.161 1.00 83.94 106 ARG A C 1
ATOM 811 O O . ARG A 1 106 ? 22.529 5.655 -18.827 1.00 83.94 106 ARG A O 1
ATOM 818 N N . GLY A 1 107 ? 20.963 6.099 -20.393 1.00 84.25 107 GLY A N 1
ATOM 819 C CA . GLY A 1 107 ? 21.870 6.381 -21.500 1.00 84.25 107 GLY A CA 1
ATOM 820 C C . GLY A 1 107 ? 21.791 7.841 -21.939 1.00 84.25 107 GLY A C 1
ATOM 821 O O . GLY A 1 107 ? 20.732 8.466 -21.848 1.00 84.25 107 GLY A O 1
ATOM 822 N N . ASN A 1 108 ? 22.901 8.378 -22.431 1.00 80.50 108 ASN A N 1
ATOM 823 C CA . ASN A 1 108 ? 22.946 9.611 -23.196 1.00 80.50 108 ASN A CA 1
ATOM 824 C C . ASN A 1 108 ? 22.850 9.258 -24.694 1.00 80.50 108 ASN A C 1
ATOM 826 O O . ASN A 1 108 ? 23.788 8.681 -25.249 1.00 80.50 108 ASN A O 1
ATOM 830 N N . PRO A 1 109 ? 21.738 9.595 -25.373 1.00 79.94 109 PRO A N 1
ATOM 831 C CA . PRO A 1 109 ? 21.517 9.196 -26.763 1.00 79.94 109 PRO A CA 1
ATOM 832 C C . PRO A 1 109 ? 22.500 9.845 -27.747 1.00 79.94 109 PRO A C 1
ATOM 834 O O . PRO A 1 109 ? 22.639 9.361 -28.864 1.00 79.94 109 PRO A O 1
ATOM 837 N N . ASN A 1 110 ? 23.184 10.921 -27.348 1.00 81.69 110 ASN A N 1
ATOM 838 C CA . ASN A 1 110 ? 24.067 11.679 -28.234 1.00 81.69 110 ASN A CA 1
ATOM 839 C C . ASN A 1 110 ? 25.481 11.095 -28.334 1.00 81.69 110 ASN A C 1
ATOM 841 O O . ASN A 1 110 ? 26.175 11.358 -29.310 1.00 81.69 110 ASN A O 1
ATOM 845 N N . ASN A 1 111 ? 25.932 10.353 -27.321 1.00 81.88 111 ASN A N 1
ATOM 846 C CA . ASN A 1 111 ? 27.303 9.835 -27.265 1.00 81.88 111 ASN A CA 1
ATOM 847 C C . ASN A 1 111 ? 27.396 8.364 -26.825 1.00 81.88 111 ASN A C 1
ATOM 849 O O . ASN A 1 111 ? 28.490 7.812 -26.808 1.00 81.88 111 ASN A O 1
ATOM 853 N N . GLY A 1 112 ? 26.271 7.723 -26.492 1.00 81.06 112 GLY A N 1
ATOM 854 C CA . GLY A 1 112 ? 26.236 6.320 -26.087 1.00 81.06 112 GLY A CA 1
ATOM 855 C C . GLY A 1 112 ? 26.740 6.051 -24.668 1.00 81.06 112 GLY A C 1
ATOM 856 O O . GLY A 1 112 ? 26.777 4.888 -24.273 1.00 81.06 112 GLY A O 1
ATOM 857 N N . ASP A 1 113 ? 27.085 7.081 -23.888 1.00 85.06 113 ASP A N 1
ATOM 858 C CA . ASP A 1 113 ? 27.434 6.912 -22.476 1.00 85.06 113 ASP A CA 1
ATOM 859 C C . ASP A 1 113 ? 26.235 6.344 -21.724 1.00 85.06 113 ASP A C 1
ATOM 861 O O . ASP A 1 113 ? 25.108 6.817 -21.893 1.00 85.06 113 ASP A O 1
ATOM 865 N N . PHE A 1 114 ? 26.454 5.354 -20.864 1.00 86.56 114 PHE A N 1
ATOM 866 C CA . PHE A 1 114 ? 25.366 4.778 -20.089 1.00 86.56 114 PHE A CA 1
ATOM 867 C C . PHE A 1 114 ? 25.790 4.282 -18.715 1.00 86.56 114 PHE A C 1
ATOM 869 O O . PHE A 1 114 ? 26.943 3.945 -18.456 1.00 86.56 114 PHE A O 1
ATOM 876 N N . VAL A 1 115 ? 24.791 4.186 -17.845 1.00 87.06 115 VAL A N 1
ATOM 877 C CA . VAL A 1 115 ? 24.846 3.473 -16.573 1.00 87.06 115 VAL A CA 1
ATOM 878 C C . VAL A 1 115 ? 23.711 2.459 -16.557 1.00 87.06 115 VAL A C 1
ATOM 880 O O . VAL A 1 115 ? 22.567 2.813 -16.854 1.00 87.06 115 VAL A O 1
ATOM 883 N N . SER A 1 116 ? 24.007 1.215 -16.186 1.00 88.31 116 SER A N 1
ATOM 884 C CA . SER A 1 116 ? 22.992 0.183 -15.982 1.00 88.31 116 SER A CA 1
ATOM 885 C C . SER A 1 116 ? 23.221 -0.623 -14.710 1.00 88.31 116 SER A C 1
ATOM 887 O O . SER A 1 116 ? 24.358 -0.936 -14.356 1.00 88.31 116 SER A O 1
ATOM 889 N N . VAL A 1 117 ? 22.120 -1.012 -14.074 1.00 89.94 117 VAL A N 1
ATOM 890 C CA . VAL A 1 117 ? 22.074 -2.001 -12.995 1.00 89.94 117 VAL A CA 1
ATOM 891 C C . VAL A 1 117 ? 21.181 -3.138 -13.477 1.00 89.94 117 VAL A C 1
ATOM 893 O O . VAL A 1 117 ? 20.028 -2.902 -13.841 1.00 89.94 117 VAL A O 1
ATOM 896 N N . GLU A 1 118 ? 21.698 -4.359 -13.499 1.00 88.81 118 GLU A N 1
ATOM 897 C CA . GLU A 1 118 ? 20.969 -5.547 -13.949 1.00 88.81 118 GLU A CA 1
ATOM 898 C C . GLU A 1 118 ? 21.171 -6.717 -12.982 1.00 88.81 118 GLU A C 1
ATOM 900 O O . GLU A 1 118 ? 22.158 -6.772 -12.252 1.00 88.81 118 GLU A O 1
ATOM 905 N N . LEU A 1 119 ? 20.225 -7.649 -12.988 1.00 90.94 119 LEU A N 1
ATOM 906 C CA . LEU A 1 119 ? 20.398 -9.000 -12.483 1.00 90.94 119 LEU A CA 1
ATOM 907 C C . LEU A 1 119 ? 20.873 -9.879 -13.635 1.00 90.94 119 LEU A C 1
ATOM 909 O O . LEU A 1 119 ? 20.290 -9.834 -14.724 1.00 90.94 119 LEU A O 1
ATOM 913 N N . ARG A 1 120 ? 21.928 -10.651 -13.389 1.00 88.88 120 ARG A N 1
ATOM 914 C CA . ARG A 1 120 ? 22.432 -11.679 -14.297 1.00 88.88 120 ARG A CA 1
ATOM 915 C C . ARG A 1 120 ? 22.824 -12.902 -13.493 1.00 88.88 120 ARG A C 1
ATOM 917 O O . ARG A 1 120 ? 23.663 -12.787 -12.600 1.00 88.88 120 ARG A O 1
ATOM 924 N N . ASP A 1 121 ? 22.210 -14.042 -13.782 1.00 90.75 121 ASP A N 1
ATOM 925 C CA . ASP A 1 121 ? 22.435 -15.290 -13.043 1.00 90.75 121 ASP A CA 1
ATOM 926 C C . ASP A 1 121 ? 22.316 -15.105 -11.512 1.00 90.75 121 ASP A C 1
ATOM 928 O O . ASP A 1 121 ? 23.124 -15.612 -10.733 1.00 90.75 121 ASP A O 1
ATOM 932 N N . GLY A 1 122 ? 21.349 -14.296 -11.064 1.00 86.88 122 GLY A N 1
ATOM 933 C CA . GLY A 1 122 ? 21.110 -13.977 -9.651 1.00 86.88 122 GLY A CA 1
ATOM 934 C C . GLY A 1 122 ? 22.076 -12.960 -9.029 1.00 86.88 122 GLY A C 1
ATOM 935 O O . GLY A 1 122 ? 21.936 -12.635 -7.851 1.00 86.88 122 GLY A O 1
ATOM 936 N N . HIS A 1 123 ? 23.030 -12.427 -9.795 1.00 88.00 123 HIS A N 1
ATOM 937 C CA . HIS A 1 123 ? 24.008 -11.447 -9.326 1.00 88.00 123 HIS A CA 1
ATOM 938 C C . HIS A 1 123 ? 23.647 -10.037 -9.778 1.00 88.00 123 HIS A C 1
ATOM 940 O O . HIS A 1 123 ? 23.192 -9.827 -10.901 1.00 88.00 123 HIS A O 1
ATOM 946 N N . VAL A 1 124 ? 23.914 -9.053 -8.919 1.00 88.38 124 VAL A N 1
ATOM 947 C CA . VAL A 1 124 ? 23.786 -7.639 -9.280 1.00 88.38 124 VAL A CA 1
ATOM 948 C C . VAL A 1 124 ? 25.013 -7.214 -10.080 1.00 88.38 124 VAL A C 1
ATOM 950 O O . VAL A 1 124 ? 26.139 -7.243 -9.584 1.00 88.38 124 VAL A O 1
ATOM 953 N N . ILE A 1 125 ? 24.793 -6.788 -11.319 1.00 89.62 125 ILE A N 1
ATOM 954 C CA . ILE A 1 125 ? 25.830 -6.292 -12.219 1.00 89.62 125 ILE A CA 1
ATOM 955 C C . ILE A 1 125 ? 25.643 -4.791 -12.422 1.00 89.62 125 ILE A C 1
ATOM 957 O O . ILE A 1 125 ? 24.577 -4.324 -12.829 1.00 89.62 125 ILE A O 1
ATOM 961 N N . PHE A 1 126 ? 26.713 -4.039 -12.175 1.00 87.88 126 PHE A N 1
ATOM 962 C CA . PHE A 1 126 ? 26.785 -2.608 -12.435 1.00 87.88 126 PHE A CA 1
ATOM 963 C C . PHE A 1 126 ? 27.701 -2.348 -13.630 1.00 87.88 126 PHE A C 1
ATOM 965 O O . PHE A 1 126 ? 28.857 -2.776 -13.648 1.00 87.88 126 PHE A O 1
ATOM 972 N N . LYS A 1 127 ? 27.187 -1.649 -14.643 1.00 88.19 127 LYS A N 1
ATOM 973 C CA . LYS A 1 127 ? 27.959 -1.272 -15.832 1.00 88.19 127 LYS A CA 1
ATOM 974 C C . LYS A 1 127 ? 27.923 0.228 -16.016 1.00 88.19 127 LYS A C 1
ATOM 976 O O . LYS A 1 127 ? 26.853 0.837 -15.966 1.00 88.19 127 LYS A O 1
ATOM 981 N N . VAL A 1 128 ? 29.093 0.794 -16.280 1.00 85.62 128 VAL A N 1
ATOM 982 C CA . VAL A 1 128 ? 29.251 2.197 -16.645 1.00 85.62 128 VAL A CA 1
ATOM 983 C C . VAL A 1 128 ? 30.110 2.263 -17.890 1.00 85.62 128 VAL A C 1
ATOM 985 O O . VAL A 1 128 ? 31.270 1.847 -17.885 1.00 85.62 128 VAL A O 1
ATOM 988 N N . LEU A 1 129 ? 29.531 2.808 -18.951 1.00 82.12 129 LEU A N 1
ATOM 989 C CA . LEU A 1 129 ? 30.275 3.245 -20.112 1.00 82.12 129 LEU A CA 1
ATOM 990 C C . LEU A 1 129 ? 30.318 4.764 -20.079 1.00 82.12 129 LEU A C 1
ATOM 992 O O . LEU A 1 129 ? 29.299 5.429 -20.254 1.00 82.12 129 LEU A O 1
ATOM 996 N N . CYS A 1 130 ? 31.509 5.296 -19.842 1.00 78.31 130 CYS A N 1
ATOM 997 C CA . CYS A 1 130 ? 31.811 6.690 -20.085 1.00 78.31 130 CYS A CA 1
ATOM 998 C C . CYS A 1 130 ? 32.824 6.711 -21.225 1.00 78.31 130 CYS A C 1
ATOM 1000 O O . CYS A 1 130 ? 33.843 6.025 -21.161 1.00 78.31 130 CYS A O 1
ATOM 1002 N N . SER A 1 131 ? 32.547 7.476 -22.271 1.00 67.75 131 SER A N 1
ATOM 1003 C CA . SER A 1 131 ? 33.375 7.636 -23.471 1.00 67.75 131 SER A CA 1
ATOM 1004 C C . SER A 1 131 ? 34.825 8.067 -23.185 1.00 67.75 131 SER A C 1
ATOM 1006 O O . SER A 1 131 ? 35.657 8.037 -24.088 1.00 67.75 131 SER A O 1
ATOM 1008 N N . THR A 1 132 ? 35.171 8.378 -21.929 1.00 60.16 132 THR A N 1
ATOM 1009 C CA . THR A 1 132 ? 36.549 8.577 -21.469 1.00 60.16 132 THR A CA 1
ATOM 1010 C C . THR A 1 132 ? 37.209 7.366 -20.788 1.00 60.16 132 THR A C 1
ATOM 1012 O O . THR A 1 132 ? 38.423 7.280 -20.905 1.00 60.16 132 THR A O 1
ATOM 1015 N N . HIS A 1 133 ? 36.497 6.403 -20.173 1.00 54.34 133 HIS A N 1
ATOM 1016 C CA . HIS A 1 133 ? 37.028 5.137 -19.609 1.00 54.34 133 HIS A CA 1
ATOM 1017 C C . HIS A 1 133 ? 35.913 4.076 -19.421 1.00 54.34 133 HIS A C 1
ATOM 1019 O O . HIS A 1 133 ? 34.840 4.375 -18.899 1.00 54.34 133 HIS A O 1
ATOM 1025 N N . THR A 1 134 ? 36.177 2.810 -19.780 1.00 50.03 134 THR A N 1
ATOM 1026 C CA . THR A 1 134 ? 35.273 1.672 -19.496 1.00 50.03 134 THR A CA 1
ATOM 1027 C C . THR A 1 134 ? 35.668 1.005 -18.178 1.00 50.03 134 THR A C 1
ATOM 1029 O O . THR A 1 134 ? 36.804 0.554 -18.048 1.00 50.03 134 THR A O 1
ATOM 1032 N N . ALA A 1 135 ? 34.743 0.894 -17.221 1.00 55.78 135 ALA A N 1
ATOM 1033 C CA . ALA A 1 135 ? 34.940 0.121 -15.994 1.00 55.78 135 ALA A CA 1
ATOM 1034 C C . ALA A 1 135 ? 33.769 -0.854 -15.802 1.00 55.78 135 ALA A C 1
ATOM 1036 O O . ALA A 1 135 ? 32.626 -0.446 -15.596 1.00 55.78 135 ALA A O 1
ATOM 1037 N N . ASN A 1 136 ? 34.063 -2.153 -15.874 1.00 51.75 136 ASN A N 1
ATOM 1038 C CA . ASN A 1 136 ? 33.137 -3.205 -15.466 1.00 51.75 136 ASN A CA 1
ATOM 1039 C C . ASN A 1 136 ? 33.436 -3.537 -14.005 1.00 51.75 136 ASN A C 1
ATOM 1041 O O . ASN A 1 136 ? 34.457 -4.162 -13.722 1.00 51.75 136 ASN A O 1
ATOM 1045 N N . THR A 1 137 ? 32.562 -3.132 -13.087 1.00 54.72 137 THR A N 1
ATOM 1046 C CA . THR A 1 137 ? 32.712 -3.463 -11.668 1.00 54.72 137 THR A CA 1
ATOM 1047 C C . THR A 1 137 ? 31.570 -4.378 -11.259 1.00 54.72 137 THR A C 1
ATOM 1049 O O . THR A 1 137 ? 30.422 -3.951 -11.156 1.00 54.72 137 THR A O 1
ATOM 1052 N N . ALA A 1 138 ? 31.882 -5.649 -11.010 1.00 48.06 138 ALA A N 1
ATOM 1053 C CA . ALA A 1 138 ? 30.987 -6.521 -10.262 1.00 48.06 138 ALA A CA 1
ATOM 1054 C C . ALA A 1 138 ? 30.986 -6.042 -8.803 1.00 48.06 138 ALA A C 1
ATOM 1056 O O . ALA A 1 138 ? 32.020 -6.080 -8.135 1.00 48.06 138 ALA A O 1
ATOM 1057 N N . LEU A 1 139 ? 29.849 -5.545 -8.318 1.00 49.69 139 LEU A N 1
ATOM 1058 C CA . LEU A 1 139 ? 29.686 -5.212 -6.907 1.00 49.69 139 LEU A CA 1
ATOM 1059 C C . LEU A 1 139 ? 29.227 -6.481 -6.188 1.00 49.69 139 LEU A C 1
ATOM 1061 O O . LEU A 1 139 ? 28.085 -6.903 -6.335 1.00 49.69 139 LEU A O 1
ATOM 1065 N N . ALA A 1 140 ? 30.135 -7.098 -5.435 1.00 39.31 140 ALA A N 1
ATOM 1066 C CA . ALA A 1 140 ? 29.838 -8.244 -4.586 1.00 39.31 140 ALA A CA 1
ATOM 1067 C C . ALA A 1 140 ? 30.235 -7.942 -3.136 1.00 39.31 140 ALA A C 1
ATOM 1069 O O . ALA A 1 140 ? 31.371 -8.201 -2.742 1.00 39.31 140 ALA A O 1
ATOM 1070 N N . LYS A 1 141 ? 29.305 -7.370 -2.366 1.00 33.69 141 LYS A N 1
ATOM 1071 C CA . LYS A 1 141 ? 28.816 -7.872 -1.068 1.00 33.69 141 LYS A CA 1
ATOM 1072 C C . LYS A 1 141 ? 27.785 -6.917 -0.481 1.00 33.69 141 LYS A C 1
ATOM 1074 O O . LYS A 1 141 ? 28.065 -5.701 -0.470 1.00 33.69 141 LYS A O 1
#

Secondary structure (DSSP, 8-state):
--------S--SS---TTT----SS--HHHHHHTT-S-S---S-----EETTEEP-TT--S---S----------S----------SS--------S-SSEEEEEEE-TTT--EEEEEEETTEEEEEEEETTEEEEEE---

Sequence (141 aa):
TFPSSGGDGEVILNTVPGETRIQFGCDPKLADELGLSTNRFRGTIGKFTVDGQDLPLWAFSQTNKECEGQFPVTPTRSIGYMFRPGGGHFTIVFSAYSSDGLLYFRGNPNNGDFVSVELRDGHVIFKVLCSTHTANTALAK

Radius of gyration: 25.41 Å; chains: 1; bounding box: 72×32×58 Å

Organism: Parascaris equorum (NCBI:txid6256)

pLDDT: mean 76.0, std 16.5, range [33.69, 95.06]